Protein AF-A0A9P0ZD93-F1 (afdb_monomer)

Secondary structure (DSSP, 8-state):
---SSS---S-----BTTB--------PPBPHHHHHHHTTS--HHHHHHHHHTTSS-SB-PPP---HHHHHHHPPPPPPPP-----SSTTS------PPPSS--TT---

Radius of gyration: 30.75 Å; Cα contacts (8 Å, |Δi|>4): 66; chains: 1; bounding box: 71×52×68 Å

Mean predicted aligned error: 15.89 Å

Structure (mmCIF, N/CA/C/O backbone):
data_AF-A0A9P0ZD93-F1
#
_entry.id   AF-A0A9P0ZD93-F1
#
loop_
_atom_site.group_PDB
_atom_site.id
_atom_site.type_symbol
_atom_site.label_atom_id
_atom_site.label_alt_id
_atom_site.label_comp_id
_atom_site.label_asym_id
_atom_site.label_entity_id
_atom_site.label_seq_id
_atom_site.pdbx_PDB_ins_code
_atom_site.Cartn_x
_atom_site.Cartn_y
_atom_site.Cartn_z
_atom_site.occupancy
_atom_site.B_iso_or_equiv
_atom_site.auth_seq_id
_atom_site.auth_comp_id
_atom_site.auth_asym_id
_atom_site.auth_atom_id
_atom_site.pdbx_PDB_model_num
ATOM 1 N N . MET A 1 1 ? -36.224 -21.136 8.970 1.00 46.16 1 MET A N 1
ATOM 2 C CA . MET A 1 1 ? -36.432 -21.099 7.504 1.00 46.16 1 MET A CA 1
ATOM 3 C C . MET A 1 1 ? -37.024 -22.445 7.117 1.00 46.16 1 MET A C 1
ATOM 5 O O . MET A 1 1 ? -36.521 -23.441 7.617 1.00 46.16 1 MET A O 1
ATOM 9 N N . LYS A 1 2 ? -38.150 -22.480 6.394 1.00 39.97 2 LYS A N 1
ATOM 10 C CA . LYS A 1 2 ? -38.921 -23.711 6.142 1.00 39.97 2 LYS A CA 1
ATOM 11 C C . LYS A 1 2 ? -38.726 -24.131 4.684 1.00 39.97 2 LYS A C 1
ATOM 13 O O . LYS A 1 2 ? -38.895 -23.289 3.803 1.00 39.97 2 LYS A O 1
ATOM 18 N N . ASP A 1 3 ? -38.340 -25.382 4.457 1.00 43.25 3 ASP A N 1
ATOM 19 C CA . ASP A 1 3 ? -38.249 -25.970 3.120 1.00 43.25 3 ASP A CA 1
ATOM 20 C C . ASP A 1 3 ? -39.667 -26.162 2.547 1.00 43.25 3 ASP A C 1
ATOM 22 O O . ASP A 1 3 ? -40.600 -26.516 3.273 1.00 43.25 3 ASP A O 1
ATOM 26 N N . LYS A 1 4 ? -39.847 -25.869 1.257 1.00 55.81 4 LYS A N 1
ATOM 27 C CA . LYS A 1 4 ? -41.139 -25.898 0.556 1.00 55.81 4 LYS A CA 1
ATOM 28 C C . LYS A 1 4 ? -41.484 -27.262 -0.051 1.00 55.81 4 LYS A C 1
ATOM 30 O O . LYS A 1 4 ? -42.546 -27.365 -0.657 1.00 55.81 4 LYS A O 1
ATOM 35 N N . GLN A 1 5 ? -40.645 -28.288 0.092 1.00 58.19 5 GLN A N 1
ATOM 36 C CA . GLN A 1 5 ? -40.899 -29.588 -0.549 1.00 58.19 5 GLN A CA 1
ATOM 37 C C . GLN A 1 5 ? -41.135 -30.753 0.429 1.00 58.19 5 GLN A C 1
ATOM 39 O O . GLN A 1 5 ? -41.869 -31.667 0.074 1.00 58.19 5 GLN A O 1
ATOM 44 N N . MET A 1 6 ? -40.619 -30.723 1.666 1.00 56.09 6 MET A N 1
ATOM 45 C CA . MET A 1 6 ? -40.764 -31.862 2.601 1.00 56.09 6 MET A CA 1
ATOM 46 C C . MET A 1 6 ? -41.202 -31.517 4.028 1.00 56.09 6 MET A C 1
ATOM 48 O O . MET A 1 6 ? -41.068 -32.346 4.915 1.00 56.09 6 MET A O 1
ATOM 52 N N . GLY A 1 7 ? -41.755 -30.327 4.285 1.00 54.47 7 GLY A N 1
ATOM 53 C CA . GLY A 1 7 ? -42.414 -29.999 5.564 1.00 54.47 7 GLY A CA 1
ATOM 54 C C . GLY A 1 7 ? -41.540 -30.050 6.831 1.00 54.47 7 GLY A C 1
ATOM 55 O O . GLY A 1 7 ? -42.000 -29.619 7.890 1.00 54.47 7 GLY A O 1
ATOM 56 N N . GLU A 1 8 ? -40.295 -30.513 6.736 1.00 49.00 8 GLU A N 1
ATOM 57 C CA . GLU A 1 8 ? -39.401 -30.723 7.860 1.00 49.00 8 GLU A CA 1
ATOM 58 C C . GLU A 1 8 ? -38.655 -29.435 8.227 1.00 49.00 8 GLU A C 1
ATOM 60 O O . GLU A 1 8 ? -38.210 -28.641 7.389 1.00 49.00 8 GLU A O 1
ATOM 65 N N . LEU A 1 9 ? -38.579 -29.188 9.530 1.00 47.16 9 LEU A N 1
ATOM 66 C CA . LEU A 1 9 ? -38.002 -27.989 10.122 1.00 47.16 9 LEU A CA 1
ATOM 67 C C . LEU A 1 9 ? -36.473 -28.129 10.169 1.00 47.16 9 LEU A C 1
ATOM 69 O O . LEU A 1 9 ? -35.920 -28.630 11.137 1.00 47.16 9 LEU A O 1
ATOM 73 N N . LEU A 1 10 ? -35.776 -27.623 9.149 1.00 49.72 10 LEU A N 1
ATOM 74 C CA . LEU A 1 10 ? -34.305 -27.684 9.068 1.00 49.72 10 LEU A CA 1
ATOM 75 C C . LEU A 1 10 ? -33.564 -26.828 10.118 1.00 49.72 10 LEU A C 1
ATOM 77 O O . LEU A 1 10 ? -32.343 -26.892 10.221 1.00 49.72 10 LEU A O 1
ATOM 81 N N . LEU A 1 11 ? -34.270 -26.004 10.900 1.00 48.06 11 LEU A N 1
ATOM 82 C CA . LEU A 1 11 ? -33.681 -25.208 11.981 1.00 48.06 11 LEU A CA 1
ATOM 83 C C . LEU A 1 11 ? -34.755 -24.864 13.014 1.00 48.06 11 LEU A C 1
ATOM 85 O O . LEU A 1 11 ? -35.497 -23.889 12.865 1.00 48.06 11 LEU A O 1
ATOM 89 N N . GLN A 1 12 ? -34.837 -25.679 14.061 1.00 48.00 12 GLN A N 1
ATOM 90 C CA . GLN A 1 12 ? -35.614 -25.381 15.256 1.00 48.00 12 GLN A CA 1
ATOM 91 C C . GLN A 1 12 ? -34.659 -24.835 16.319 1.00 48.00 12 GLN A C 1
ATOM 93 O O . GLN A 1 12 ? -33.881 -25.572 16.917 1.00 48.00 12 GLN A O 1
ATOM 98 N N . ALA A 1 13 ? -34.697 -23.522 16.544 1.00 52.62 13 ALA A N 1
ATOM 99 C CA . ALA A 1 13 ? -34.130 -22.967 17.766 1.00 52.62 13 ALA A CA 1
ATOM 100 C C . ALA A 1 13 ? -34.940 -23.523 18.946 1.00 52.62 13 ALA A C 1
ATOM 102 O O . ALA A 1 13 ? -36.174 -23.511 18.901 1.00 52.62 13 ALA A O 1
ATOM 103 N N . VAL A 1 14 ? -34.258 -24.042 19.969 1.00 56.34 14 VAL A N 1
ATOM 104 C CA . VAL A 1 14 ? -34.906 -24.585 21.167 1.00 56.34 14 VAL A CA 1
ATOM 105 C C . VAL A 1 14 ? -35.694 -23.455 21.831 1.00 56.34 14 VAL A C 1
ATOM 107 O O . VAL A 1 14 ? -35.117 -22.498 22.342 1.00 56.34 14 VAL A O 1
ATOM 110 N N . ASN A 1 15 ? -37.020 -23.540 21.751 1.00 50.72 15 ASN A N 1
ATOM 111 C CA . ASN A 1 15 ? -37.947 -22.572 22.320 1.00 50.72 15 ASN A CA 1
ATOM 112 C C . ASN A 1 15 ? -38.425 -23.120 23.663 1.00 50.72 15 ASN A C 1
ATOM 114 O O . ASN A 1 15 ? -39.041 -24.185 23.708 1.00 50.72 15 ASN A O 1
ATOM 118 N N . LYS A 1 16 ? -38.122 -22.405 24.746 1.00 49.53 16 LYS A N 1
ATOM 119 C CA . LYS A 1 16 ? -38.767 -22.613 26.037 1.00 49.53 16 LYS A CA 1
ATOM 120 C C . LYS A 1 16 ? -39.402 -21.282 26.424 1.00 49.53 16 LYS A C 1
ATOM 122 O O . LYS A 1 16 ? -38.725 -20.258 26.439 1.00 49.53 16 LYS A O 1
ATOM 127 N N . ASP A 1 17 ? -40.710 -21.308 26.645 1.00 57.31 17 ASP A N 1
ATOM 128 C CA . ASP A 1 17 ? -41.496 -20.201 27.198 1.00 57.31 17 ASP A CA 1
ATOM 129 C C . ASP A 1 17 ? -41.552 -18.914 26.350 1.00 57.31 17 ASP A C 1
ATOM 131 O O . ASP A 1 17 ? -41.613 -17.813 26.888 1.00 57.31 17 ASP A O 1
ATOM 135 N N . HIS A 1 18 ? -41.569 -19.028 25.013 1.00 51.41 18 HIS A N 1
ATOM 136 C CA . HIS A 1 18 ? -41.699 -17.893 24.076 1.00 51.41 18 HIS A CA 1
ATOM 137 C C . HIS A 1 18 ? -40.560 -16.866 24.114 1.00 51.41 18 HIS A C 1
ATOM 139 O O . HIS A 1 18 ? -40.634 -15.829 23.452 1.00 51.41 18 HIS A O 1
ATOM 145 N N . VAL A 1 19 ? -39.471 -17.173 24.811 1.00 52.66 19 VAL A N 1
ATOM 146 C CA . VAL A 1 19 ? -38.270 -16.347 24.820 1.00 52.66 19 VAL A CA 1
ATOM 147 C C . VAL A 1 19 ? -37.244 -17.011 23.915 1.00 52.66 19 VAL A C 1
ATOM 149 O O . VAL A 1 19 ? -36.802 -18.136 24.152 1.00 52.66 19 VAL A O 1
ATOM 152 N N . TYR A 1 20 ? -36.847 -16.316 22.849 1.00 52.91 20 TYR A N 1
ATOM 153 C CA . TYR A 1 20 ? -35.633 -16.684 22.132 1.00 52.91 20 TYR A CA 1
ATOM 154 C C . TYR A 1 20 ? -34.476 -16.522 23.115 1.00 52.91 20 TYR A C 1
ATOM 156 O O . TYR A 1 20 ? -34.089 -15.399 23.429 1.00 52.91 20 TYR A O 1
ATOM 164 N N . PHE A 1 21 ? -33.944 -17.631 23.628 1.00 47.84 21 PHE A N 1
ATOM 165 C CA . PHE A 1 21 ? -32.717 -17.617 24.412 1.00 47.84 21 PHE A CA 1
ATOM 166 C C . PHE A 1 21 ? -31.574 -17.194 23.488 1.00 47.84 21 PHE A C 1
ATOM 168 O O . PHE A 1 21 ? -30.917 -18.008 22.840 1.00 47.84 21 PHE A O 1
ATOM 175 N N . PHE A 1 22 ? -31.342 -15.886 23.402 1.00 53.66 22 PHE A N 1
ATOM 176 C CA . PHE A 1 22 ? -30.061 -15.363 22.974 1.00 53.66 22 PHE A CA 1
ATOM 177 C C . PHE A 1 22 ? -29.066 -15.823 24.039 1.00 53.66 22 PHE A C 1
ATOM 179 O O . PHE A 1 22 ? -29.093 -15.358 25.176 1.00 53.66 22 PHE A O 1
ATOM 186 N N . HIS A 1 23 ? -28.218 -16.797 23.707 1.00 54.75 23 HIS A N 1
ATOM 187 C CA . HIS A 1 23 ? -27.057 -17.078 24.541 1.00 54.75 23 HIS A CA 1
ATOM 188 C C . HIS A 1 23 ? -26.354 -15.743 24.789 1.00 54.75 23 HIS A C 1
ATOM 190 O O . HIS A 1 23 ? -25.993 -15.053 23.832 1.00 54.75 23 HIS A O 1
ATOM 196 N N . ALA A 1 24 ? -26.238 -15.359 26.065 1.00 51.16 24 ALA A N 1
ATOM 197 C CA . ALA A 1 24 ? -25.552 -14.149 26.481 1.00 51.16 24 ALA A CA 1
ATOM 198 C C . ALA A 1 24 ? -24.236 -14.048 25.703 1.00 51.16 24 ALA A C 1
ATOM 200 O O . ALA A 1 24 ? -23.438 -14.990 25.702 1.00 51.16 24 ALA A O 1
ATOM 201 N N . LEU A 1 25 ? -24.067 -12.946 24.969 1.00 56.19 25 LEU A N 1
ATOM 202 C CA . LEU A 1 25 ? -22.916 -12.717 24.108 1.00 56.19 25 LEU A CA 1
ATOM 203 C C . LEU A 1 25 ? -21.664 -12.770 24.979 1.00 56.19 25 LEU A C 1
ATOM 205 O O . LEU A 1 25 ? -21.322 -11.798 25.649 1.00 56.19 25 LEU A O 1
ATOM 209 N N . GLN A 1 26 ? -20.966 -13.903 24.969 1.00 56.69 26 GLN A N 1
ATOM 210 C CA . GLN A 1 26 ? -19.581 -13.934 25.407 1.00 56.69 26 GLN A CA 1
ATOM 211 C C . GLN A 1 26 ? -18.865 -12.842 24.616 1.00 56.69 26 GLN A C 1
ATOM 213 O O . GLN A 1 26 ? -18.887 -12.850 23.381 1.00 56.69 26 GLN A O 1
ATOM 218 N N . THR A 1 27 ? -18.265 -11.883 25.317 1.00 57.69 27 THR A N 1
ATOM 219 C CA . THR A 1 27 ? -17.435 -10.827 24.740 1.00 57.69 27 THR A CA 1
ATOM 220 C C . THR A 1 27 ? -16.169 -11.458 24.175 1.00 57.69 27 THR A C 1
ATOM 222 O O . THR A 1 27 ? -15.093 -11.420 24.764 1.00 57.69 27 THR A O 1
ATOM 225 N N . ARG A 1 28 ? -16.305 -12.116 23.022 1.00 75.25 28 ARG A N 1
ATOM 226 C CA . ARG A 1 28 ? -15.181 -12.723 22.323 1.00 75.25 28 ARG A CA 1
ATOM 227 C C . ARG A 1 28 ? -14.244 -11.613 21.886 1.00 75.25 28 ARG A C 1
ATOM 229 O O . ARG A 1 28 ? -14.672 -10.631 21.276 1.00 75.25 28 ARG A O 1
ATOM 236 N N . VAL A 1 29 ? -12.964 -11.797 22.185 1.00 83.75 29 VAL A N 1
ATOM 237 C CA . VAL A 1 29 ? -11.908 -10.970 21.614 1.00 83.75 29 VAL A CA 1
ATOM 238 C C . VAL A 1 29 ? -11.978 -11.116 20.095 1.00 83.75 29 VAL A C 1
ATOM 240 O O . VAL A 1 29 ? -11.824 -12.205 19.547 1.00 83.75 29 VAL A O 1
ATOM 243 N N . VAL A 1 30 ? -12.271 -10.013 19.417 1.00 88.69 30 VAL A N 1
ATOM 244 C CA . VAL A 1 30 ? -12.303 -9.899 17.966 1.00 88.69 30 VAL A CA 1
ATOM 245 C C . VAL A 1 30 ? -10.888 -9.562 17.493 1.00 88.69 30 VAL A C 1
ATOM 247 O O . VAL A 1 30 ? -10.321 -8.560 17.940 1.00 88.69 30 VAL A O 1
ATOM 250 N N . PRO A 1 31 ? -10.299 -10.350 16.578 1.00 90.81 31 PRO A N 1
ATOM 251 C CA . PRO A 1 31 ? -8.968 -10.063 16.074 1.00 90.81 31 PRO A CA 1
ATOM 252 C C . PRO A 1 31 ? -8.879 -8.677 15.430 1.00 90.81 31 PRO A C 1
ATOM 254 O O . PRO A 1 31 ? -9.773 -8.284 14.676 1.00 90.81 31 PRO A O 1
ATOM 257 N N . GLY A 1 32 ? -7.771 -7.962 15.639 1.00 92.62 32 GLY A N 1
ATOM 258 C CA . GLY A 1 32 ? -7.533 -6.662 15.001 1.00 92.62 32 GLY A CA 1
ATOM 259 C C . GLY A 1 32 ? -7.639 -6.712 13.472 1.00 92.62 32 GLY A C 1
ATOM 260 O O . GLY A 1 32 ? -8.114 -5.766 12.850 1.00 92.62 32 GLY A O 1
ATOM 261 N N . LEU A 1 33 ? -7.307 -7.858 12.860 1.00 93.81 33 LEU A N 1
ATOM 262 C CA . LEU A 1 33 ? -7.467 -8.096 11.420 1.00 93.81 33 LEU A CA 1
ATOM 263 C C . LEU A 1 33 ? -8.934 -8.022 10.953 1.00 93.81 33 LEU A C 1
ATOM 265 O O . LEU A 1 33 ? -9.206 -7.616 9.823 1.00 93.81 33 LEU A O 1
ATOM 269 N N . VAL A 1 34 ? -9.892 -8.389 11.807 1.00 92.75 34 VAL A N 1
ATOM 270 C CA . VAL A 1 34 ? -11.327 -8.288 11.496 1.00 92.75 34 VAL A CA 1
ATOM 271 C C . VAL A 1 34 ? -11.760 -6.825 11.488 1.00 92.75 34 VAL A C 1
ATOM 273 O O . VAL A 1 34 ? -12.431 -6.393 10.552 1.00 92.75 34 VAL A O 1
ATOM 276 N N . TRP A 1 35 ? -11.341 -6.045 12.488 1.00 93.81 35 TRP A N 1
ATOM 277 C CA . TRP A 1 35 ? -11.615 -4.606 12.537 1.00 93.81 35 TRP A CA 1
ATOM 278 C C . TRP A 1 35 ? -10.942 -3.849 11.392 1.00 93.81 35 TRP A C 1
ATOM 280 O O . TRP A 1 35 ? -11.592 -3.026 10.755 1.00 93.81 35 TRP A O 1
ATOM 290 N N . HIS A 1 36 ? -9.698 -4.202 11.058 1.00 94.38 36 HIS A N 1
ATOM 291 C CA . HIS A 1 36 ? -8.997 -3.717 9.871 1.00 94.38 36 HIS A CA 1
ATOM 292 C C . HIS A 1 36 ? -9.847 -3.876 8.602 1.00 94.38 36 HIS A C 1
ATOM 294 O O . HIS A 1 36 ? -10.019 -2.912 7.864 1.00 94.38 36 HIS A O 1
ATOM 300 N N . LYS A 1 37 ? -10.427 -5.063 8.361 1.00 93.50 37 LYS A N 1
ATOM 301 C CA . LYS A 1 37 ? -11.291 -5.311 7.190 1.00 93.50 37 LYS A CA 1
ATOM 302 C C . LYS A 1 37 ? -12.606 -4.525 7.253 1.00 93.50 37 LYS A C 1
ATOM 304 O O . LYS A 1 37 ? -12.995 -3.924 6.260 1.00 93.50 37 LYS A O 1
ATOM 309 N N . ARG A 1 38 ? -13.275 -4.497 8.412 1.00 93.38 38 ARG A N 1
ATOM 310 C CA . ARG A 1 38 ? -14.559 -3.790 8.603 1.00 93.38 38 ARG A CA 1
ATOM 311 C C . ARG A 1 38 ? -14.458 -2.280 8.385 1.00 93.38 38 ARG A C 1
ATOM 313 O O . ARG A 1 38 ? -15.409 -1.676 7.912 1.00 93.38 38 ARG A O 1
ATOM 320 N N . LEU A 1 39 ? -13.320 -1.685 8.733 1.00 93.31 39 LEU A N 1
ATOM 321 C CA . LEU A 1 39 ? -13.082 -0.240 8.683 1.00 93.31 39 LEU A CA 1
ATOM 322 C C . LEU A 1 39 ? -12.353 0.204 7.404 1.00 93.31 39 LEU A C 1
ATOM 324 O O . LEU A 1 39 ? -11.698 1.243 7.397 1.00 93.31 39 LEU A O 1
ATOM 328 N N . GLY A 1 40 ? -12.421 -0.592 6.333 1.00 94.44 40 GLY A N 1
ATOM 329 C CA . GLY A 1 40 ? -11.839 -0.219 5.043 1.00 94.44 40 GLY A CA 1
ATOM 330 C C . GLY A 1 40 ? -10.313 -0.292 5.015 1.00 94.44 40 GLY A C 1
ATOM 331 O O . GLY A 1 40 ? -9.654 0.607 4.506 1.00 94.44 40 GLY A O 1
ATOM 332 N N . HIS A 1 41 ? -9.738 -1.361 5.565 1.00 94.19 41 HIS A N 1
ATOM 333 C CA . HIS A 1 41 ? -8.297 -1.622 5.561 1.00 94.19 41 HIS A CA 1
ATOM 334 C C . HIS A 1 41 ? -7.447 -0.605 6.346 1.00 94.19 41 HIS A C 1
ATOM 336 O O . HIS A 1 41 ? -6.283 -0.350 6.022 1.00 94.19 41 HIS A O 1
ATOM 342 N N . CYS A 1 42 ? -7.996 -0.053 7.431 1.00 92.62 42 CYS A N 1
ATOM 343 C CA . CYS A 1 42 ? -7.298 0.916 8.274 1.00 92.62 42 CYS A CA 1
ATOM 344 C C . CYS A 1 42 ? -6.033 0.328 8.940 1.00 92.62 42 CYS A C 1
ATOM 346 O O . CYS A 1 42 ? -6.007 -0.831 9.355 1.00 92.62 42 CYS A O 1
ATOM 348 N N . GLY A 1 43 ? -4.971 1.127 9.079 1.00 92.06 43 GLY A N 1
ATOM 349 C CA . GLY A 1 43 ? -3.717 0.681 9.701 1.00 92.06 43 GLY A CA 1
ATOM 350 C C . GLY A 1 43 ? -3.772 0.555 11.231 1.00 92.06 43 GLY A C 1
ATOM 351 O O . GLY A 1 43 ? -4.709 1.027 11.878 1.00 92.06 43 GLY A O 1
ATOM 352 N N . ASP A 1 44 ? -2.710 -0.005 11.820 1.00 93.06 44 ASP A N 1
ATOM 353 C CA . ASP A 1 44 ? -2.602 -0.236 13.271 1.00 93.06 44 ASP A CA 1
ATOM 354 C C . ASP A 1 44 ? -2.784 1.037 14.111 1.00 93.06 44 ASP A C 1
ATOM 356 O O . ASP A 1 44 ? -3.440 1.028 15.149 1.00 93.06 44 ASP A O 1
ATOM 360 N N . ARG A 1 45 ? -2.261 2.175 13.634 1.00 94.00 45 ARG A N 1
ATOM 361 C CA . ARG A 1 45 ? -2.385 3.466 14.332 1.00 94.00 45 ARG A CA 1
ATOM 362 C C . ARG A 1 45 ? -3.850 3.871 14.522 1.00 94.00 45 ARG A C 1
ATOM 364 O O . ARG A 1 45 ? -4.218 4.356 15.589 1.00 94.00 45 ARG A O 1
ATOM 371 N N . ILE A 1 46 ? -4.687 3.641 13.506 1.00 94.56 46 ILE A N 1
ATOM 372 C CA . ILE A 1 46 ? -6.123 3.946 13.559 1.00 94.56 46 ILE A CA 1
ATOM 373 C C . ILE A 1 46 ? -6.810 2.980 14.525 1.00 94.56 46 ILE A C 1
ATOM 375 O O . ILE A 1 46 ? -7.523 3.427 15.416 1.00 94.56 46 ILE A O 1
ATOM 379 N N . LEU A 1 47 ? -6.535 1.676 14.421 1.00 94.31 47 LEU A N 1
ATOM 380 C CA . LEU A 1 47 ? -7.096 0.674 15.335 1.00 94.31 47 LEU A CA 1
ATOM 381 C C . LEU A 1 47 ? -6.718 0.941 16.795 1.00 94.31 47 LEU A C 1
ATOM 383 O O . LEU A 1 47 ? -7.551 0.823 17.689 1.00 94.31 47 LEU A O 1
ATOM 387 N N . THR A 1 48 ? -5.477 1.343 17.055 1.00 94.19 48 THR A N 1
ATOM 388 C CA . THR A 1 48 ? -5.000 1.729 18.387 1.00 94.19 48 THR A CA 1
ATOM 389 C C . THR A 1 48 ? -5.742 2.948 18.915 1.00 94.19 48 THR A C 1
ATOM 391 O O . THR A 1 48 ? -6.241 2.910 20.038 1.00 94.19 48 THR A O 1
ATOM 394 N N . ARG A 1 49 ? -5.914 3.988 18.094 1.00 95.38 49 ARG A N 1
ATOM 395 C CA . ARG A 1 49 ? -6.688 5.174 18.472 1.00 95.38 49 ARG A CA 1
ATOM 396 C C . ARG A 1 49 ? -8.151 4.828 18.770 1.00 95.38 49 ARG A C 1
ATOM 398 O O . ARG A 1 49 ? -8.688 5.256 19.786 1.00 95.38 49 ARG A O 1
ATOM 405 N N . LEU A 1 50 ? -8.788 4.002 17.941 1.00 94.75 50 LEU A N 1
ATOM 406 C CA . LEU A 1 50 ? -10.171 3.563 18.159 1.00 94.75 50 LEU A CA 1
ATOM 407 C C . LEU A 1 50 ? -10.325 2.742 19.448 1.00 94.75 50 LEU A C 1
ATOM 409 O O . LEU A 1 50 ? -11.315 2.916 20.159 1.00 94.75 50 LEU A O 1
ATOM 413 N N . ARG A 1 51 ? -9.340 1.895 19.784 1.00 93.00 51 ARG A N 1
ATOM 414 C CA . ARG A 1 51 ? -9.287 1.171 21.067 1.00 93.00 51 ARG A CA 1
ATOM 415 C C . ARG A 1 51 ? -9.167 2.129 22.252 1.00 93.00 51 ARG A C 1
ATOM 417 O O . ARG A 1 51 ? -9.924 2.004 23.208 1.00 93.00 51 ARG A O 1
ATOM 424 N N . GLN A 1 52 ? -8.259 3.102 22.173 1.00 93.62 52 GLN A N 1
ATOM 425 C CA . GLN A 1 52 ? -8.040 4.102 23.228 1.00 93.62 52 GLN A CA 1
ATOM 426 C C . GLN A 1 52 ? -9.296 4.936 23.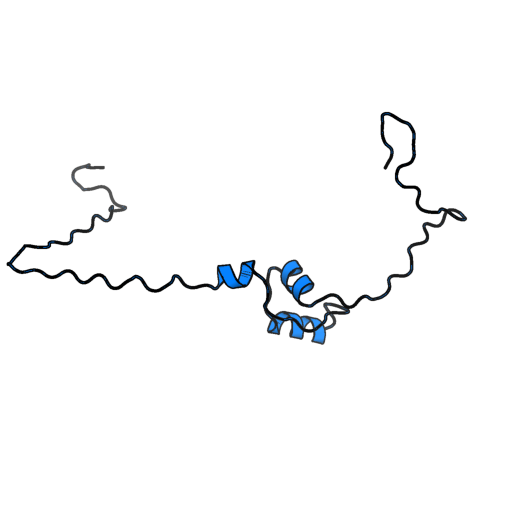504 1.00 93.62 52 GLN A C 1
ATOM 428 O O . GLN A 1 52 ? -9.637 5.177 24.659 1.00 93.62 52 GLN A O 1
ATOM 433 N N . HIS A 1 53 ? -10.027 5.313 22.454 1.00 95.00 53 HIS A N 1
ATOM 434 C CA . HIS A 1 53 ? -11.290 6.045 22.575 1.00 95.00 53 HIS A CA 1
ATOM 435 C C . HIS A 1 53 ? -12.513 5.148 22.833 1.00 95.00 53 HIS A C 1
ATOM 437 O O . HIS A 1 53 ? -13.632 5.651 22.840 1.00 95.00 53 HIS A O 1
ATOM 443 N N . LYS A 1 54 ? -12.331 3.834 23.048 1.00 91.81 54 LYS A N 1
ATOM 444 C CA . LYS A 1 54 ? -13.414 2.857 23.284 1.00 91.81 54 LYS A CA 1
ATOM 445 C C . LYS A 1 54 ? -14.479 2.817 22.172 1.00 91.81 54 LYS A C 1
ATOM 447 O O . LYS A 1 54 ? -15.613 2.419 22.415 1.00 91.81 54 LYS A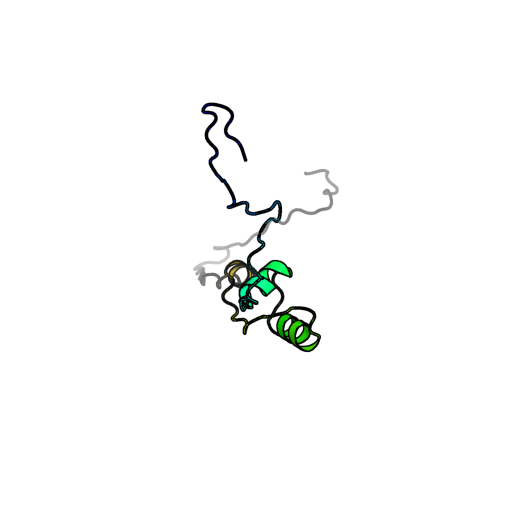 O 1
ATOM 452 N N . LEU A 1 55 ? -14.110 3.196 20.946 1.00 92.81 55 LEU A N 1
ATOM 453 C CA . LEU A 1 55 ? -14.991 3.173 19.768 1.00 92.81 55 LEU A CA 1
ATOM 454 C C . LEU A 1 55 ? -15.113 1.768 19.162 1.00 92.81 55 LEU A C 1
ATOM 456 O O . LEU A 1 55 ? -16.070 1.476 18.451 1.00 92.81 55 LEU A O 1
ATOM 460 N N . ILE A 1 56 ? -14.148 0.894 19.457 1.00 91.44 56 ILE A N 1
ATOM 461 C CA . ILE A 1 56 ? -14.202 -0.538 19.155 1.00 91.44 56 ILE A CA 1
ATOM 462 C C . ILE A 1 56 ? -13.914 -1.333 20.430 1.00 91.44 56 ILE A C 1
ATOM 464 O O . ILE A 1 56 ? -12.978 -1.020 21.169 1.00 91.44 56 ILE A O 1
ATOM 468 N N . SER A 1 57 ? -14.721 -2.358 20.700 1.00 86.50 57 SER A N 1
ATOM 469 C CA . SER A 1 57 ? -14.603 -3.208 21.888 1.00 86.50 57 SER A CA 1
ATOM 470 C C . SER A 1 57 ? -13.949 -4.551 21.561 1.00 86.50 57 SER A C 1
ATOM 472 O O . SER A 1 57 ? -14.009 -5.040 20.429 1.00 86.50 57 SER A O 1
ATOM 474 N N . ASN A 1 58 ? -13.301 -5.143 22.570 1.00 86.69 58 ASN A N 1
ATOM 475 C CA . ASN A 1 58 ? -12.700 -6.479 22.513 1.00 86.69 58 ASN A CA 1
ATOM 476 C C . ASN A 1 58 ? -11.723 -6.682 21.337 1.00 86.69 58 ASN A C 1
ATOM 478 O O . ASN A 1 58 ? -11.624 -7.781 20.813 1.00 86.69 58 ASN A O 1
ATOM 482 N N . CYS A 1 59 ? -11.015 -5.644 20.885 1.00 88.75 59 CYS A N 1
ATOM 483 C CA . CYS A 1 59 ? -10.080 -5.748 19.763 1.00 88.75 59 CYS A CA 1
ATOM 484 C C . CYS A 1 59 ? -8.697 -6.226 20.233 1.00 88.75 59 CYS A C 1
ATOM 486 O O . CYS A 1 59 ? -8.051 -5.543 21.033 1.00 88.75 59 CYS A O 1
ATOM 488 N N . SER A 1 60 ? -8.209 -7.349 19.697 1.00 89.88 60 SER A N 1
ATOM 489 C CA . SER A 1 60 ? -6.822 -7.792 19.922 1.00 89.88 60 SER A CA 1
ATOM 490 C C . SER A 1 60 ? -5.805 -6.854 19.256 1.00 89.88 60 SER A C 1
ATOM 492 O O . SER A 1 60 ? -6.169 -5.931 18.522 1.00 89.88 60 SER A O 1
ATOM 494 N N . SER A 1 61 ? -4.511 -7.119 19.459 1.00 87.00 61 SER A N 1
ATOM 495 C CA . SER A 1 61 ? -3.461 -6.546 18.611 1.00 87.00 61 SER A CA 1
ATOM 496 C C . SER A 1 61 ? -3.711 -6.868 17.133 1.00 87.00 61 SER A C 1
ATOM 498 O O . SER A 1 61 ? -4.302 -7.899 16.786 1.00 87.00 61 SER A O 1
ATOM 500 N N . PHE A 1 62 ? -3.294 -5.955 16.262 1.00 90.50 62 PHE A N 1
ATOM 501 C CA . PHE A 1 62 ? -3.378 -6.116 14.820 1.00 90.50 62 PHE A CA 1
ATOM 502 C C . PHE A 1 62 ? -1.994 -6.460 14.269 1.00 90.50 62 PHE A C 1
ATOM 504 O O . PHE A 1 62 ? -1.038 -5.723 14.488 1.00 90.50 62 PHE A O 1
ATOM 511 N N . ASN A 1 63 ? -1.911 -7.567 13.529 1.00 86.19 63 ASN A N 1
ATOM 512 C CA . ASN A 1 63 ? -0.797 -7.828 12.627 1.00 86.19 63 ASN A CA 1
ATOM 513 C C . ASN A 1 63 ? -1.248 -7.565 11.189 1.00 86.19 63 ASN A C 1
ATOM 515 O O . ASN A 1 63 ? -2.371 -7.906 10.805 1.00 86.19 63 ASN A O 1
ATOM 519 N N . ASN A 1 64 ? -0.370 -6.976 10.384 1.00 82.31 64 ASN A N 1
ATOM 520 C CA . ASN A 1 64 ? -0.672 -6.566 9.020 1.00 82.31 64 ASN A CA 1
ATOM 521 C C . ASN A 1 64 ? -0.545 -7.729 8.016 1.00 82.31 64 ASN A C 1
ATOM 523 O O . ASN A 1 64 ? 0.166 -7.637 7.017 1.00 82.31 64 ASN A O 1
ATOM 527 N N . ASP A 1 65 ? -1.270 -8.821 8.268 1.00 88.75 65 ASP A N 1
ATOM 528 C CA . ASP A 1 65 ? -1.316 -10.020 7.416 1.00 88.75 65 ASP A CA 1
ATOM 529 C C . ASP A 1 65 ? -2.462 -10.016 6.398 1.00 88.75 65 ASP A C 1
ATOM 531 O O . ASP A 1 65 ? -2.863 -11.044 5.855 1.00 88.75 65 ASP A O 1
ATOM 535 N N . CYS A 1 66 ? -2.994 -8.835 6.093 1.00 93.94 66 CYS A N 1
ATOM 536 C CA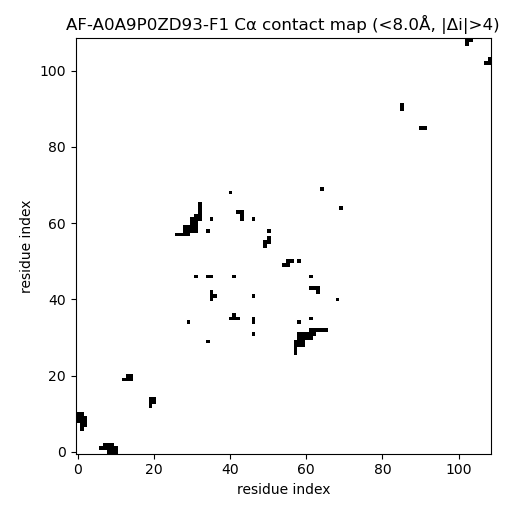 . CYS A 1 66 ? -4.037 -8.687 5.093 1.00 93.94 66 CYS A CA 1
ATOM 537 C C . CYS A 1 66 ? -3.470 -8.815 3.669 1.00 93.94 66 CYS A C 1
ATOM 539 O O . CYS A 1 66 ? -2.713 -7.953 3.218 1.00 93.94 66 CYS A O 1
ATOM 541 N N . VAL A 1 67 ? -3.896 -9.852 2.940 1.00 93.88 67 VAL A N 1
ATOM 542 C CA . VAL A 1 67 ? -3.493 -10.106 1.544 1.00 93.88 67 VAL A CA 1
ATOM 543 C C . VAL A 1 67 ? -3.798 -8.905 0.645 1.00 93.88 67 VAL A C 1
ATOM 545 O O . VAL A 1 67 ? -2.901 -8.418 -0.037 1.00 93.88 67 VAL A O 1
ATOM 548 N N . SER A 1 68 ? -5.016 -8.357 0.706 1.00 93.06 68 SER A N 1
ATOM 549 C CA . SER A 1 68 ? -5.422 -7.207 -0.117 1.00 93.06 68 SER A CA 1
ATOM 550 C C . SER A 1 68 ? -4.543 -5.977 0.116 1.00 93.06 68 SER A C 1
ATOM 552 O O . SER A 1 68 ? -4.206 -5.271 -0.827 1.00 93.06 68 SER A O 1
ATOM 554 N N . CYS A 1 69 ? -4.114 -5.732 1.359 1.00 94.38 69 CYS A N 1
ATOM 555 C CA . CYS A 1 69 ? -3.217 -4.618 1.666 1.00 94.38 69 CYS A CA 1
ATOM 556 C C . CYS A 1 69 ? -1.787 -4.864 1.207 1.00 94.38 69 CYS A C 1
ATOM 558 O O . CYS A 1 69 ? -1.136 -3.919 0.773 1.00 94.38 69 CYS A O 1
ATOM 560 N N . LYS A 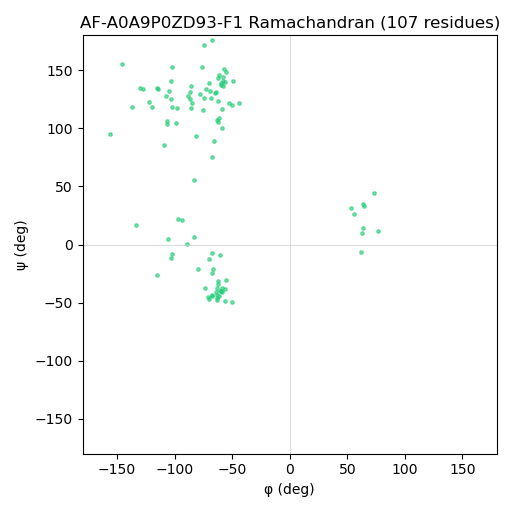1 70 ? -1.286 -6.100 1.321 1.00 92.38 70 LYS A N 1
ATOM 561 C CA . LYS A 1 70 ? 0.048 -6.463 0.828 1.00 92.38 70 LYS A CA 1
ATOM 562 C C . LYS A 1 70 ? 0.116 -6.293 -0.692 1.00 92.38 70 LYS A C 1
ATOM 564 O O . LYS A 1 70 ? 1.054 -5.673 -1.173 1.00 92.38 70 LYS A O 1
ATOM 569 N N . LEU A 1 71 ? -0.916 -6.736 -1.413 1.00 92.31 71 LEU A N 1
ATOM 570 C CA . LEU A 1 71 ? -1.036 -6.548 -2.863 1.00 92.31 71 LEU A CA 1
ATOM 571 C C . LEU A 1 71 ? -1.226 -5.074 -3.250 1.00 92.31 71 LEU A C 1
ATOM 573 O O . LEU A 1 71 ? -0.564 -4.582 -4.151 1.00 92.31 71 LEU A O 1
ATOM 577 N N . GLY A 1 72 ? -2.073 -4.328 -2.538 1.00 90.94 72 GLY A N 1
ATOM 578 C CA . GLY A 1 72 ? -2.274 -2.901 -2.818 1.00 90.94 72 GLY A CA 1
ATOM 579 C C . GLY A 1 72 ? -1.049 -2.024 -2.525 1.00 90.94 72 GLY A C 1
ATOM 580 O O . GLY A 1 72 ? -0.947 -0.922 -3.051 1.00 90.94 72 GLY A O 1
ATOM 581 N N . LYS A 1 73 ? -0.123 -2.498 -1.681 1.00 89.50 73 LYS A N 1
ATOM 582 C CA . LYS A 1 73 ? 1.133 -1.809 -1.341 1.00 89.50 73 LYS A CA 1
ATOM 583 C C . LYS A 1 73 ? 2.354 -2.369 -2.064 1.00 89.50 73 LYS A C 1
ATOM 585 O O . LYS A 1 73 ? 3.435 -1.802 -1.917 1.00 89.50 73 LYS A O 1
ATOM 590 N N . SER A 1 74 ? 2.228 -3.483 -2.784 1.00 90.62 74 SER A N 1
ATOM 591 C CA . SER A 1 74 ? 3.362 -4.041 -3.509 1.00 90.62 74 SER A CA 1
ATOM 592 C C . SER A 1 74 ? 3.727 -3.112 -4.658 1.00 90.62 74 SER A C 1
ATOM 594 O O . SER A 1 74 ? 2.877 -2.772 -5.479 1.00 90.62 74 SER A O 1
ATOM 596 N N . HIS A 1 75 ? 4.992 -2.709 -4.716 1.00 88.94 75 HIS A N 1
ATOM 597 C CA . HIS A 1 75 ? 5.531 -2.029 -5.883 1.00 88.94 75 HIS A CA 1
ATOM 598 C C . HIS A 1 75 ? 5.774 -3.052 -6.997 1.00 88.94 75 HIS A C 1
ATOM 600 O O . HIS A 1 75 ? 6.031 -4.230 -6.730 1.00 88.94 75 HIS A O 1
ATOM 606 N N . ARG A 1 76 ? 5.723 -2.603 -8.253 1.00 87.75 76 ARG A N 1
ATOM 607 C CA . ARG A 1 76 ? 6.145 -3.426 -9.388 1.00 87.75 76 ARG A CA 1
ATOM 608 C C . ARG A 1 76 ? 7.602 -3.849 -9.180 1.00 87.75 76 ARG A C 1
ATOM 610 O O . ARG A 1 76 ? 8.425 -3.029 -8.775 1.00 87.75 76 ARG A O 1
ATOM 617 N N . LEU A 1 77 ? 7.931 -5.109 -9.447 1.00 86.69 77 LEU A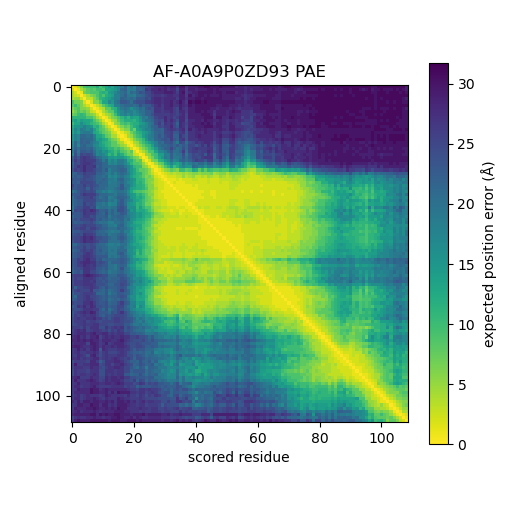 N 1
ATOM 618 C CA . LEU A 1 77 ? 9.332 -5.530 -9.426 1.00 86.69 77 LEU A CA 1
ATOM 619 C C . LEU A 1 77 ? 10.155 -4.666 -10.401 1.00 86.69 77 LEU A C 1
ATOM 621 O O . LEU A 1 77 ? 9.595 -4.176 -11.395 1.00 86.69 77 LEU A O 1
ATOM 625 N N . PRO A 1 78 ? 11.457 -4.460 -10.128 1.00 88.00 78 PRO A N 1
ATOM 626 C CA . PRO A 1 78 ? 12.352 -3.850 -11.099 1.00 88.00 78 PRO A CA 1
ATOM 627 C C . PRO A 1 78 ? 12.206 -4.551 -12.450 1.00 88.00 78 PRO A C 1
ATOM 629 O O . PRO A 1 78 ? 12.014 -5.768 -12.512 1.00 88.00 78 PRO A O 1
ATOM 632 N N . PHE A 1 79 ? 12.249 -3.775 -13.531 1.00 86.56 79 PHE A N 1
ATOM 633 C CA . PHE A 1 79 ? 12.402 -4.373 -14.850 1.00 86.56 79 PHE A CA 1
ATOM 634 C C . PHE A 1 79 ? 13.741 -5.113 -14.889 1.00 86.56 79 PHE A C 1
ATOM 636 O O . PHE A 1 79 ? 14.702 -4.675 -14.260 1.00 86.56 79 PHE A O 1
ATOM 643 N N . SER A 1 80 ? 13.793 -6.230 -15.610 1.00 88.88 80 SER A N 1
ATOM 644 C CA . SER A 1 80 ? 15.073 -6.843 -15.947 1.00 88.88 80 SER A CA 1
ATOM 645 C C . SER A 1 80 ? 15.908 -5.847 -16.741 1.00 88.88 80 SER A C 1
ATOM 647 O O . SER A 1 80 ? 15.370 -5.165 -17.617 1.00 88.88 80 SER A O 1
ATOM 649 N N . ASP A 1 81 ? 17.204 -5.784 -16.450 1.00 86.06 81 ASP A N 1
ATOM 650 C CA . ASP A 1 81 ? 18.124 -4.998 -17.259 1.00 86.06 81 ASP A CA 1
ATOM 651 C C . ASP A 1 81 ? 18.141 -5.574 -18.676 1.00 86.06 81 ASP A C 1
ATOM 653 O O . ASP A 1 81 ? 18.378 -6.767 -18.879 1.00 86.06 81 ASP A O 1
ATOM 657 N N . VAL A 1 82 ? 17.847 -4.724 -19.657 1.00 82.88 82 VAL A N 1
ATOM 658 C CA . VAL A 1 82 ? 17.986 -5.067 -21.069 1.00 82.88 82 VAL A CA 1
ATOM 659 C C . VAL A 1 82 ? 19.203 -4.320 -21.590 1.00 82.88 82 VAL A C 1
ATOM 661 O O . VAL A 1 82 ? 19.171 -3.103 -21.759 1.00 82.88 82 VAL A O 1
ATOM 664 N N . THR A 1 83 ? 20.294 -5.043 -21.825 1.00 83.25 83 THR A N 1
ATOM 665 C CA . THR A 1 83 ? 21.469 -4.509 -22.519 1.00 83.25 83 THR A CA 1
ATOM 666 C C . THR A 1 83 ? 21.276 -4.662 -24.020 1.00 83.25 83 THR A C 1
ATOM 668 O O . THR A 1 83 ? 21.161 -5.774 -24.535 1.00 83.25 83 THR A O 1
ATOM 671 N N . HIS A 1 84 ? 21.229 -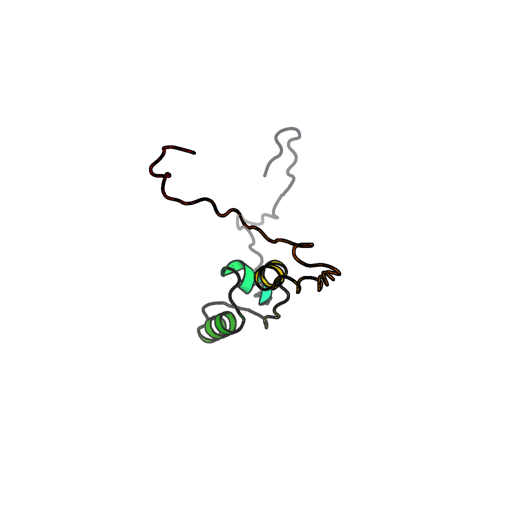3.532 -24.720 1.00 82.31 84 HIS A N 1
ATOM 672 C CA . HIS A 1 84 ? 21.228 -3.487 -26.175 1.00 82.31 84 HIS A CA 1
ATOM 673 C C . HIS A 1 84 ? 22.593 -3.007 -26.665 1.00 82.31 84 HIS A C 1
ATOM 675 O O . HIS A 1 84 ? 22.886 -1.813 -26.614 1.00 82.31 84 HIS A O 1
ATOM 681 N N . ASP A 1 85 ? 23.405 -3.936 -27.162 1.00 86.81 85 ASP A N 1
ATOM 682 C CA . ASP A 1 85 ? 24.695 -3.606 -27.758 1.00 86.81 85 ASP A CA 1
ATOM 683 C C . ASP A 1 85 ? 24.519 -3.268 -29.240 1.00 86.81 85 ASP A C 1
ATOM 685 O O . ASP A 1 85 ? 23.864 -3.989 -29.998 1.00 86.81 85 ASP A O 1
ATOM 689 N N . THR A 1 86 ? 25.110 -2.150 -29.663 1.00 89.88 86 THR A N 1
ATOM 690 C CA . THR A 1 86 ? 25.167 -1.750 -31.072 1.00 89.88 86 THR A CA 1
ATOM 691 C C . THR A 1 86 ? 26.615 -1.752 -31.540 1.00 89.88 86 THR A C 1
ATOM 693 O O . THR A 1 86 ? 27.515 -1.284 -30.851 1.00 89.88 86 THR A O 1
ATOM 696 N N . THR A 1 87 ? 26.841 -2.319 -32.719 1.00 92.06 87 THR A N 1
ATOM 697 C CA . THR A 1 87 ? 28.154 -2.479 -33.360 1.00 92.06 87 THR A CA 1
ATOM 698 C C . THR A 1 87 ? 28.403 -1.468 -34.479 1.00 92.06 87 THR A C 1
ATOM 700 O O . THR A 1 87 ? 29.527 -1.350 -34.958 1.00 92.06 87 THR A O 1
ATOM 703 N N . ALA A 1 88 ? 27.370 -0.736 -34.905 1.00 93.75 88 ALA A N 1
ATOM 704 C CA . ALA A 1 88 ? 27.438 0.234 -35.991 1.00 93.75 88 ALA A CA 1
ATOM 705 C C . ALA A 1 88 ? 26.503 1.440 -35.752 1.00 93.75 88 ALA A C 1
ATOM 707 O O . ALA A 1 88 ? 25.493 1.308 -35.050 1.00 93.75 88 ALA A O 1
ATOM 708 N N . PRO A 1 89 ? 26.792 2.613 -36.354 1.00 91.25 89 PRO A N 1
ATOM 709 C CA . PRO A 1 89 ? 25.902 3.772 -36.295 1.00 91.25 89 PRO A CA 1
ATOM 710 C C . PRO A 1 89 ? 24.495 3.449 -36.822 1.00 91.25 89 PRO A C 1
ATOM 712 O O . PRO A 1 89 ? 24.356 2.773 -37.837 1.00 91.25 89 PRO A O 1
ATOM 715 N N . LEU A 1 90 ? 23.458 3.968 -36.150 1.00 87.81 90 LEU A N 1
ATOM 716 C CA . LEU A 1 90 ? 22.033 3.802 -36.503 1.00 87.81 90 LEU A CA 1
ATOM 717 C C . LEU A 1 90 ? 21.492 2.358 -36.455 1.00 87.81 90 LEU A C 1
ATOM 719 O O . LEU A 1 90 ? 20.392 2.103 -36.939 1.00 87.81 90 LEU A O 1
ATOM 723 N N . GLN A 1 91 ? 22.214 1.416 -35.841 1.00 89.75 91 GLN A N 1
ATOM 724 C CA . GLN A 1 91 ? 21.775 0.019 -35.724 1.00 89.75 91 GLN A CA 1
ATOM 725 C C . GLN A 1 91 ? 20.546 -0.167 -34.818 1.00 89.75 91 GLN A C 1
ATOM 727 O O . GLN A 1 91 ? 19.806 -1.136 -34.976 1.00 89.75 91 GLN A O 1
ATOM 732 N N . LEU A 1 92 ? 20.317 0.752 -33.878 1.00 89.50 92 LEU A N 1
ATOM 733 C CA . LEU A 1 92 ? 19.150 0.738 -33.005 1.00 89.50 92 LEU A CA 1
ATOM 734 C C . LEU A 1 92 ? 18.579 2.147 -32.877 1.00 89.50 92 LEU A C 1
ATOM 736 O O . LEU A 1 92 ? 19.249 3.055 -32.388 1.00 89.50 92 LEU A O 1
ATOM 740 N N . ILE A 1 93 ? 17.335 2.312 -33.324 1.00 89.81 93 ILE A N 1
ATOM 741 C CA . ILE A 1 93 ? 16.579 3.558 -33.223 1.00 89.81 93 ILE A CA 1
ATOM 742 C C . ILE A 1 93 ? 15.332 3.265 -32.398 1.00 89.81 93 ILE A C 1
ATOM 744 O O . ILE A 1 93 ? 14.497 2.451 -32.788 1.00 89.81 93 ILE A O 1
ATOM 748 N N . TYR A 1 94 ? 15.208 3.944 -31.263 1.00 87.69 94 TYR A N 1
ATOM 749 C CA . TYR A 1 94 ? 13.985 3.940 -30.475 1.00 87.69 94 TYR A CA 1
ATOM 750 C C . TYR A 1 94 ? 13.076 5.054 -30.980 1.00 87.69 94 TYR A C 1
ATOM 752 O O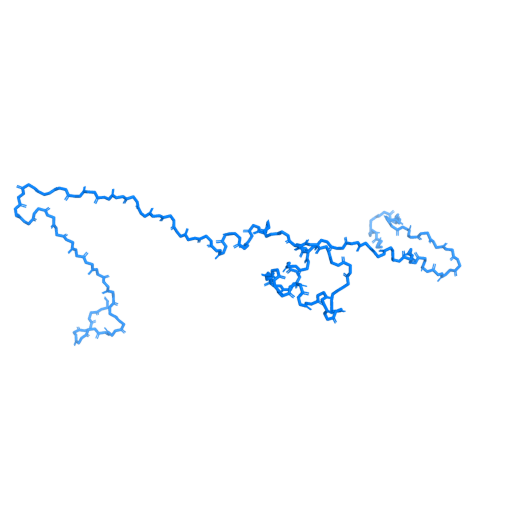 . TYR A 1 94 ? 13.500 6.206 -31.076 1.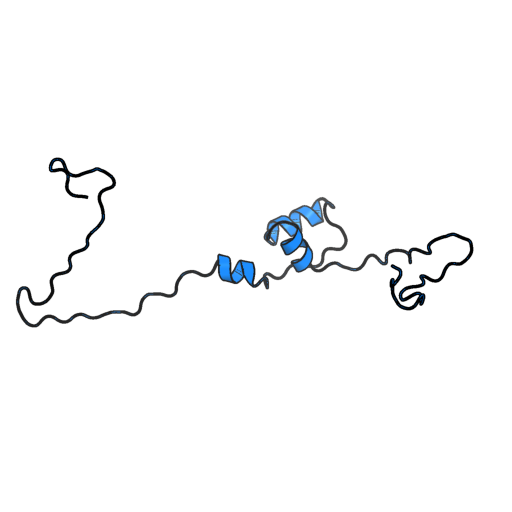00 87.69 94 TYR A O 1
ATOM 760 N N . TYR A 1 95 ? 11.828 4.716 -31.288 1.00 88.44 95 TYR A N 1
ATOM 761 C CA . TYR A 1 95 ? 10.784 5.697 -31.547 1.00 88.44 95 TYR A CA 1
ATOM 762 C C . TYR A 1 95 ? 9.568 5.328 -30.702 1.00 88.44 95 TYR A C 1
ATOM 764 O O . TYR A 1 95 ? 9.208 4.155 -30.610 1.00 88.44 95 TYR A O 1
ATOM 772 N N . ASP A 1 96 ? 8.977 6.323 -30.050 1.00 88.38 96 ASP A N 1
ATOM 773 C CA . ASP A 1 96 ? 7.751 6.159 -29.277 1.00 88.38 96 ASP A CA 1
ATOM 774 C C . ASP A 1 96 ? 6.636 6.960 -29.955 1.00 88.38 96 ASP A C 1
ATOM 776 O O . ASP A 1 96 ? 6.840 8.109 -30.361 1.00 88.38 96 ASP A O 1
ATOM 780 N N . VAL A 1 97 ? 5.464 6.342 -30.104 1.00 81.81 97 VAL A N 1
ATOM 781 C CA . VAL A 1 97 ? 4.270 6.980 -30.668 1.00 81.81 97 VAL A CA 1
ATOM 782 C C . VAL A 1 97 ? 3.270 7.190 -29.553 1.00 81.81 97 VAL A C 1
ATOM 784 O O . VAL A 1 97 ? 2.342 6.416 -29.333 1.00 81.81 97 VAL A O 1
ATOM 787 N N . TRP A 1 98 ? 3.438 8.304 -28.866 1.00 82.31 98 TRP A N 1
ATOM 788 C CA . TRP A 1 98 ? 2.369 8.917 -28.105 1.00 82.31 98 TRP A CA 1
ATOM 789 C C . TRP A 1 98 ? 1.286 9.500 -29.024 1.00 82.31 98 TRP A C 1
ATOM 791 O O . TRP A 1 98 ? 1.568 10.226 -29.979 1.00 82.31 98 TRP A O 1
ATOM 801 N N . GLN A 1 99 ? 0.024 9.189 -28.724 1.00 80.75 99 GLN A N 1
ATOM 802 C CA . GLN A 1 99 ? -1.115 9.825 -29.380 1.00 80.75 99 GLN A CA 1
ATOM 803 C C . GLN A 1 99 ? -1.344 11.216 -28.785 1.00 80.75 99 GLN A C 1
ATOM 805 O O . GLN A 1 99 ? -1.433 11.380 -27.567 1.00 80.75 99 GLN A O 1
ATOM 810 N N . SER A 1 100 ? -1.455 12.221 -29.652 1.00 81.50 100 SER A N 1
ATOM 811 C CA . SER A 1 100 ? -1.815 13.577 -29.241 1.00 81.50 100 SER A CA 1
ATOM 812 C C . SER A 1 100 ? -3.302 13.634 -28.861 1.00 81.50 100 SER A C 1
ATOM 814 O O . SER A 1 100 ? -4.137 13.167 -29.636 1.00 81.50 100 SER A O 1
ATOM 816 N N . PRO A 1 101 ? -3.675 14.260 -27.728 1.00 80.19 101 PRO A N 1
ATOM 817 C CA . PRO A 1 101 ? -5.079 14.513 -27.399 1.00 80.19 101 PRO A CA 1
ATOM 818 C C . PRO A 1 101 ? -5.712 15.579 -28.309 1.00 80.19 101 PRO A C 1
ATOM 820 O O . PRO A 1 101 ? -6.928 15.761 -28.298 1.00 80.19 101 PRO A O 1
ATOM 823 N N . VAL A 1 102 ? -4.895 16.302 -29.082 1.00 81.69 102 VAL A N 1
ATOM 824 C CA . VAL A 1 102 ? -5.331 17.314 -30.045 1.00 81.69 102 VAL A CA 1
ATOM 825 C C . VAL A 1 102 ? -5.210 16.751 -31.455 1.00 81.69 102 VAL A C 1
ATOM 827 O O . VAL A 1 102 ? -4.167 16.204 -31.823 1.00 81.69 102 VAL A O 1
ATOM 830 N N . LEU A 1 103 ? -6.275 16.918 -32.240 1.00 78.00 103 LEU A N 1
ATOM 831 C CA . LEU A 1 103 ? -6.305 16.540 -33.649 1.00 78.00 103 LEU A CA 1
ATOM 832 C C . LEU A 1 103 ? -5.231 17.302 -34.421 1.00 78.00 103 LEU A C 1
ATOM 834 O O . LEU A 1 103 ? -5.057 18.508 -34.236 1.00 78.00 103 LEU A O 1
ATOM 838 N N . SER A 1 104 ? -4.532 16.597 -35.308 1.00 80.19 104 SER A N 1
ATOM 839 C CA . SER A 1 104 ? -3.570 17.243 -36.193 1.00 80.19 104 SER A CA 1
ATOM 840 C C . SER A 1 104 ? -4.261 18.328 -37.023 1.00 80.19 104 SER A C 1
ATOM 842 O O . SER A 1 104 ? -5.394 18.159 -37.479 1.00 80.19 104 SER A O 1
ATOM 844 N N . ASN A 1 105 ? -3.560 19.431 -37.281 1.00 78.94 105 ASN A N 1
ATOM 845 C CA . ASN A 1 105 ? -4.047 20.520 -38.137 1.00 78.94 105 ASN A CA 1
ATOM 846 C C . ASN A 1 105 ? -4.347 20.062 -39.581 1.00 78.94 105 ASN A C 1
ATOM 848 O O . ASN A 1 105 ? -4.919 20.821 -40.356 1.00 78.94 105 ASN A O 1
ATOM 852 N N . LEU A 1 106 ? -3.960 18.831 -39.935 1.00 80.50 106 LEU A N 1
ATOM 853 C CA . LEU A 1 106 ? -4.189 18.189 -41.227 1.00 80.50 106 LEU A CA 1
ATOM 854 C C . LEU A 1 106 ? -5.282 17.101 -41.186 1.00 80.50 106 LEU A C 1
ATOM 856 O O . LEU A 1 106 ? -5.521 16.444 -42.193 1.00 80.50 106 LEU A O 1
ATOM 860 N N . GLY A 1 107 ? -5.965 16.907 -40.052 1.00 62.38 107 GLY A N 1
ATOM 861 C CA . GLY A 1 107 ? -7.142 16.037 -39.953 1.00 62.38 107 GLY A CA 1
ATOM 862 C C . GLY A 1 107 ? -6.865 14.530 -39.912 1.00 62.38 107 GLY A C 1
ATOM 863 O O . GLY A 1 107 ? -7.806 13.745 -40.014 1.00 62.38 107 GLY A O 1
ATOM 864 N N . PHE A 1 108 ? -5.613 14.106 -39.733 1.00 65.31 108 PHE A N 1
ATOM 865 C CA . PHE A 1 108 ? -5.285 12.697 -39.506 1.00 65.31 108 PHE A CA 1
ATOM 866 C C . PHE A 1 108 ? -5.682 12.289 -38.080 1.00 65.31 108 PHE A C 1
ATOM 868 O O . PHE A 1 108 ? -5.305 12.974 -37.121 1.00 65.31 108 PHE A O 1
ATOM 875 N N . LYS A 1 109 ? -6.482 11.219 -37.988 1.00 57.81 109 LYS A N 1
ATOM 876 C CA . LYS A 1 109 ? -6.916 10.537 -36.761 1.00 57.81 109 LYS A CA 1
ATOM 877 C C . LYS A 1 109 ? -6.048 9.319 -36.493 1.00 57.81 109 LYS A C 1
ATOM 879 O O . LYS A 1 109 ? -5.703 8.642 -37.486 1.00 57.81 109 LYS A O 1
#

Solvent-accessible surface area (backbone atoms only — not comparable to full-atom values): 7641 Å² total; per-residue (Å²): 110,77,55,93,86,73,80,53,74,83,59,75,76,82,73,60,91,91,43,81,74,69,73,76,79,72,84,61,72,40,53,22,56,57,54,22,58,75,62,73,64,50,53,64,71,56,55,51,51,33,46,74,71,63,75,48,75,52,60,46,81,61,67,93,77,51,63,70,58,52,61,74,66,54,73,82,76,80,77,78,89,78,87,82,88,72,95,53,90,84,70,75,80,90,83,83,86,80,82,69,96,60,77,46,98,80,70,64,128

pLDDT: mean 79.08, std 16.97, range [39.97, 95.38]

Foldseek 3Di:
DADPPPRDDPDDQDDDPNDRPPPPDDQAQDELVVVCVVVPNDDQVVSVVCVVVVVDPNYDRDDNPDPVVCVVPDDDPDDPDDDDDDPDPPPDDDDDDDDDPDAPPVRDD

Organism: Cuscuta europaea (NCBI:txid41803)

Sequence (109 aa):
MKDKQMGELLLQAVNKDHVYFFHALQTRVVPGLVWHKRLGHCGDRILTRLRQHKLISNCSSFNNDCVSCKLGKSHRLPFSDVT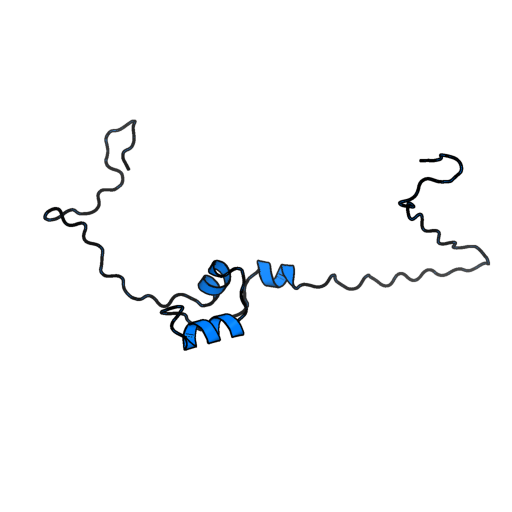HDTTAPLQLIYYDVWQSPVLSNLGFK

InterPro domains:
  IPR025724 GAG-pre-integrase domain [PF13976] (30-74)